Protein AF-A0A2D7F1I5-F1 (afdb_monomer)

Mean predicted aligned error: 5.5 Å

Sequence (88 aa):
MQDNAYMRNGSSIFEHNIDVYQTSYVHHLENPIHFHKEIKVTIEHGHGNHLCNEMSSVAYWYSEQPTGTVEPPPVLERLPVLRDEKAV

Foldseek 3Di:
DDPDDDPAWDWPDDCVNPVADTGIGGHCPVPDDDDDPDDDDDDQCPDVVPDPDDDDDDDDDDDPDDDDDDDDPDPVSPDDDDDDPPPD

Radius of gyration: 16.39 Å; Cα contacts (8 Å, |Δi|>4): 55; chains: 1; bounding box: 33×30×48 Å

Solvent-accessible surface area (backbone atoms only — not comparable to full-atom values): 6516 Å² total; per-residue (Å²): 133,67,92,41,69,51,99,47,38,36,20,87,46,41,45,90,82,39,95,82,55,80,43,75,50,76,56,56,76,95,64,62,87,85,68,92,89,72,85,88,88,86,82,74,45,50,81,92,53,71,49,90,72,93,80,86,87,85,87,85,86,86,67,99,59,96,72,91,76,82,80,76,76,57,70,86,79,67,59,84,85,72,83,66,94,75,84,122

Secondary structure (DSSP, 8-state):
--S-B-SSEE-SS-TTTSTT----EE--SSS----SS-------SSGGG--------------SSPPP-PPPPPGGGSS--PPPTT--

Structure (mmCIF, N/CA/C/O backbone):
data_AF-A0A2D7F1I5-F1
#
_entry.id   AF-A0A2D7F1I5-F1
#
loop_
_atom_site.group_PDB
_atom_site.id
_atom_site.type_symbol
_atom_site.label_atom_id
_atom_site.label_alt_id
_atom_site.label_comp_id
_atom_site.label_asym_id
_atom_site.label_entity_id
_atom_site.label_seq_id
_atom_site.pdbx_PDB_ins_code
_atom_site.Cartn_x
_atom_site.Cartn_y
_atom_site.Cartn_z
_atom_site.occupancy
_atom_site.B_iso_or_equiv
_atom_site.auth_seq_id
_atom_site.auth_comp_id
_atom_site.auth_asym_id
_atom_site.auth_atom_id
_atom_site.pdbx_PDB_model_num
ATOM 1 N N . MET A 1 1 ? 14.872 -2.731 -5.522 1.00 76.88 1 MET A N 1
ATOM 2 C CA . MET A 1 1 ? 14.773 -3.386 -4.203 1.00 76.88 1 MET A CA 1
ATOM 3 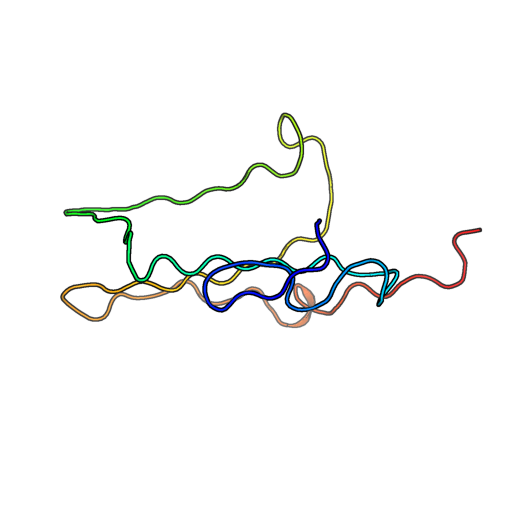C C . MET A 1 1 ? 15.709 -4.589 -4.151 1.00 76.88 1 MET A C 1
ATOM 5 O O . MET A 1 1 ? 16.487 -4.785 -5.070 1.00 76.88 1 MET A O 1
ATOM 9 N N . GLN A 1 2 ? 15.728 -5.346 -3.053 1.00 83.50 2 GLN A N 1
ATOM 10 C CA . GLN A 1 2 ? 16.392 -6.652 -3.031 1.00 83.50 2 GLN A CA 1
ATOM 11 C C . GLN A 1 2 ? 15.467 -7.704 -3.657 1.00 83.50 2 GLN A C 1
ATOM 13 O O . GLN A 1 2 ? 14.243 -7.600 -3.532 1.00 83.50 2 GLN A O 1
ATOM 18 N N . ASP A 1 3 ? 16.052 -8.722 -4.287 1.00 87.62 3 ASP A N 1
ATOM 19 C CA . ASP A 1 3 ? 15.324 -9.892 -4.786 1.00 87.62 3 ASP A CA 1
ATOM 20 C C . ASP A 1 3 ? 14.988 -10.836 -3.623 1.00 87.62 3 ASP A C 1
ATOM 22 O O . ASP A 1 3 ? 15.643 -11.851 -3.381 1.00 87.62 3 ASP A O 1
ATOM 26 N N . ASN A 1 4 ? 14.031 -10.422 -2.796 1.00 88.81 4 ASN A N 1
ATOM 27 C CA . ASN A 1 4 ? 13.503 -11.235 -1.716 1.00 88.81 4 ASN A CA 1
ATOM 28 C C . ASN A 1 4 ? 11.981 -11.127 -1.642 1.00 88.81 4 ASN A C 1
ATOM 30 O O . ASN A 1 4 ? 11.398 -10.061 -1.815 1.00 88.81 4 ASN A O 1
ATOM 34 N N . ALA A 1 5 ? 11.347 -12.259 -1.352 1.00 91.50 5 ALA A N 1
ATOM 35 C CA . ALA A 1 5 ? 9.910 -12.384 -1.150 1.00 91.50 5 ALA A CA 1
ATOM 36 C C . ALA A 1 5 ? 9.666 -13.129 0.170 1.00 91.50 5 ALA A C 1
ATOM 38 O O . ALA A 1 5 ? 9.198 -14.269 0.200 1.00 91.50 5 ALA A O 1
ATOM 39 N N . TYR A 1 6 ? 10.076 -12.523 1.289 1.00 92.94 6 TYR A N 1
ATOM 40 C CA . TYR A 1 6 ? 9.882 -13.133 2.603 1.00 92.94 6 TYR A CA 1
ATOM 41 C C . TYR A 1 6 ? 8.418 -13.082 3.021 1.0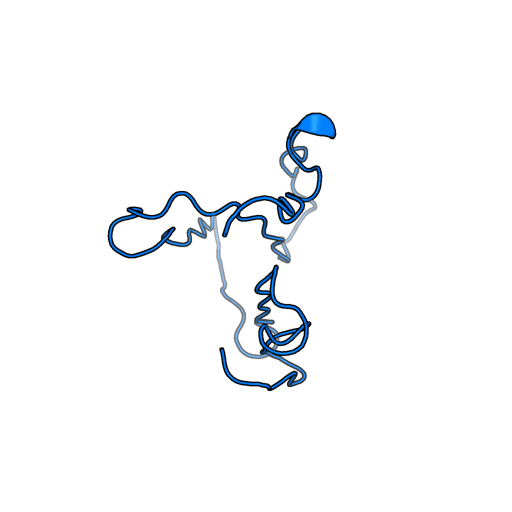0 92.94 6 TYR A C 1
ATOM 43 O O . TYR A 1 6 ? 7.636 -12.261 2.562 1.00 92.94 6 TYR A O 1
ATOM 51 N N . MET A 1 7 ? 8.035 -13.909 3.987 1.00 92.62 7 MET A N 1
ATOM 52 C CA . MET A 1 7 ? 6.633 -14.004 4.402 1.00 92.62 7 MET A CA 1
ATOM 53 C C . MET A 1 7 ? 6.030 -12.677 4.912 1.00 92.62 7 MET A C 1
ATOM 55 O O . MET A 1 7 ? 4.826 -12.489 4.789 1.00 92.62 7 MET A O 1
ATOM 59 N N . ARG A 1 8 ? 6.831 -11.760 5.480 1.00 94.06 8 ARG A N 1
ATOM 60 C CA . ARG A 1 8 ? 6.332 -10.469 5.999 1.00 94.06 8 ARG A CA 1
ATOM 61 C C . ARG A 1 8 ? 6.635 -9.272 5.116 1.00 94.06 8 ARG A C 1
ATOM 63 O O . ARG A 1 8 ? 5.938 -8.274 5.222 1.00 94.06 8 ARG A O 1
ATOM 70 N N . ASN A 1 9 ? 7.662 -9.327 4.282 1.00 95.00 9 ASN A N 1
ATOM 71 C CA . ASN A 1 9 ? 8.063 -8.188 3.473 1.00 95.00 9 ASN A CA 1
ATOM 72 C C . ASN A 1 9 ? 8.90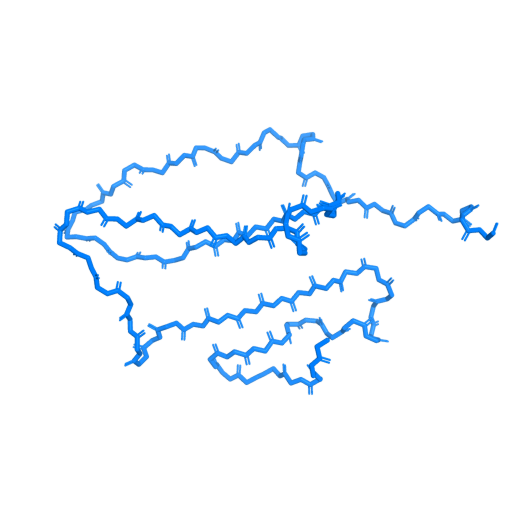0 -8.627 2.276 1.00 95.00 9 ASN A C 1
ATOM 74 O O . ASN A 1 9 ? 9.560 -9.666 2.318 1.00 95.00 9 ASN A O 1
ATOM 78 N N . GLY A 1 10 ? 8.920 -7.795 1.244 1.00 94.69 10 GLY A N 1
ATOM 79 C CA . GLY A 1 10 ? 9.751 -8.026 0.071 1.00 94.69 10 GLY A CA 1
ATOM 80 C C . GLY A 1 10 ? 9.165 -7.411 -1.188 1.00 94.69 10 GLY A C 1
ATOM 81 O O . GLY A 1 10 ? 8.292 -6.540 -1.123 1.00 94.69 10 GLY A O 1
ATOM 82 N N . SER A 1 11 ? 9.655 -7.894 -2.324 1.00 92.25 11 SER A N 1
ATOM 83 C CA . SER A 1 11 ? 9.101 -7.637 -3.650 1.00 92.25 11 SER A CA 1
ATOM 84 C C . SER A 1 11 ? 8.262 -8.839 -4.072 1.00 92.25 11 SER A C 1
ATOM 86 O O . SER A 1 11 ? 8.777 -9.955 -4.102 1.00 92.25 11 SER A O 1
ATOM 88 N N . SER A 1 12 ? 6.983 -8.652 -4.408 1.00 88.19 12 SER A N 1
ATOM 89 C CA . SER A 1 12 ? 6.183 -9.757 -4.968 1.00 88.19 12 SER A CA 1
ATOM 90 C C . SER A 1 12 ? 6.612 -10.081 -6.398 1.00 88.19 12 SER A C 1
ATOM 92 O O . SER A 1 12 ? 6.576 -11.236 -6.815 1.00 88.19 12 SER A O 1
ATOM 94 N N . ILE A 1 13 ? 7.064 -9.064 -7.128 1.00 87.19 13 ILE A N 1
ATOM 95 C CA . ILE A 1 13 ? 7.764 -9.191 -8.395 1.00 87.19 13 ILE A CA 1
ATOM 96 C C . ILE A 1 13 ? 9.018 -8.323 -8.328 1.00 87.19 13 ILE A C 1
ATOM 98 O O . ILE A 1 13 ? 8.936 -7.112 -8.104 1.00 87.19 13 ILE A O 1
ATOM 102 N N . PHE A 1 14 ? 10.176 -8.956 -8.493 1.00 84.50 14 PHE A N 1
ATOM 103 C CA . PHE A 1 14 ? 11.458 -8.268 -8.508 1.00 84.50 14 PHE A CA 1
ATOM 104 C C . PHE A 1 14 ? 11.638 -7.493 -9.817 1.00 84.50 14 PHE A C 1
ATOM 106 O O . PHE A 1 14 ? 11.412 -8.038 -10.896 1.00 84.50 14 PHE A O 1
ATOM 113 N N . GLU A 1 15 ? 12.056 -6.228 -9.729 1.00 80.06 15 GLU A N 1
ATOM 114 C CA . GLU A 1 15 ? 12.098 -5.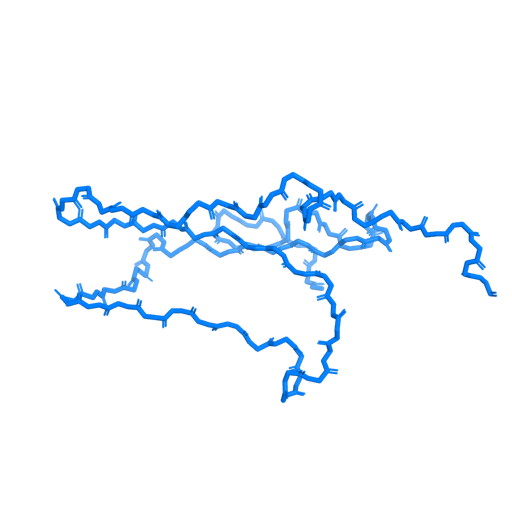327 -10.887 1.00 80.06 15 GLU A CA 1
ATOM 115 C C . GLU A 1 15 ? 13.048 -5.783 -12.009 1.00 80.06 15 GLU A C 1
ATOM 117 O O . GLU A 1 15 ? 12.864 -5.405 -13.156 1.00 80.06 15 GLU A O 1
ATOM 122 N N . HIS A 1 16 ? 14.043 -6.630 -11.721 1.00 82.06 16 HIS A N 1
ATOM 123 C CA . HIS A 1 16 ? 14.909 -7.178 -12.771 1.00 82.06 16 HIS A CA 1
ATOM 124 C C . HIS A 1 16 ? 14.249 -8.321 -13.559 1.00 82.06 16 HIS A C 1
ATOM 126 O O . HIS A 1 16 ? 14.708 -8.681 -14.638 1.00 82.06 16 HIS A O 1
ATOM 132 N N . ASN A 1 17 ? 13.164 -8.893 -13.028 1.00 82.81 17 ASN A N 1
ATOM 133 C CA . ASN A 1 17 ? 12.392 -9.928 -13.711 1.00 82.81 17 ASN A CA 1
ATOM 134 C C . ASN A 1 17 ? 11.342 -9.314 -14.649 1.00 82.81 17 ASN A C 1
ATOM 136 O O . ASN A 1 17 ? 10.925 -9.964 -15.606 1.00 82.81 17 ASN A O 1
ATOM 140 N N . ILE A 1 18 ? 10.910 -8.077 -14.369 1.00 75.19 18 ILE A N 1
ATOM 141 C CA . ILE A 1 18 ? 9.997 -7.293 -15.203 1.00 75.19 18 ILE A CA 1
ATOM 142 C C . ILE A 1 18 ? 10.465 -5.831 -15.260 1.00 75.19 18 ILE A C 1
ATOM 144 O O . ILE A 1 18 ? 10.306 -5.080 -14.308 1.00 75.19 18 ILE A O 1
ATOM 148 N N . ASP A 1 19 ? 10.971 -5.384 -16.407 1.00 68.75 19 ASP A N 1
ATOM 149 C CA . ASP A 1 19 ? 11.544 -4.035 -16.601 1.00 68.75 19 ASP A CA 1
ATOM 150 C C . ASP A 1 19 ? 10.566 -2.846 -16.414 1.00 68.75 19 ASP A C 1
ATOM 152 O O . ASP A 1 19 ? 10.872 -1.717 -16.798 1.00 68.75 19 ASP A O 1
ATOM 156 N N . VAL A 1 20 ? 9.345 -3.075 -15.928 1.00 75.06 20 VAL A N 1
ATOM 157 C CA . VAL A 1 20 ? 8.234 -2.119 -16.059 1.00 75.06 20 VAL A CA 1
ATOM 158 C C . VAL A 1 20 ? 7.639 -1.704 -14.720 1.00 75.06 20 VAL A C 1
ATOM 160 O O . VAL A 1 20 ? 7.256 -0.547 -14.565 1.00 75.06 20 VAL A O 1
ATOM 163 N N . TYR A 1 21 ? 7.569 -2.613 -13.743 1.00 84.31 21 TYR A N 1
ATOM 164 C CA . TYR A 1 21 ? 6.904 -2.338 -12.472 1.00 84.31 21 TYR A CA 1
ATOM 165 C C . TYR A 1 21 ? 7.762 -2.745 -11.290 1.00 84.31 21 TYR A C 1
ATOM 167 O O . TYR A 1 21 ? 8.392 -3.801 -11.272 1.00 84.31 21 TYR A O 1
ATOM 175 N N . GLN A 1 22 ? 7.701 -1.912 -10.262 1.00 87.56 22 GLN A N 1
ATOM 176 C CA . GLN A 1 22 ? 8.244 -2.206 -8.954 1.00 87.56 22 GLN A CA 1
ATOM 177 C C . GLN A 1 22 ? 7.065 -2.504 -8.025 1.00 87.56 22 GLN A C 1
ATOM 179 O O . GLN A 1 22 ? 6.099 -1.746 -7.967 1.00 87.56 22 GLN A O 1
ATOM 184 N N . THR A 1 23 ? 7.127 -3.638 -7.329 1.00 91.19 23 THR A N 1
ATOM 185 C CA . THR A 1 23 ? 6.101 -4.038 -6.363 1.00 91.19 23 THR A CA 1
ATOM 186 C C . THR A 1 23 ? 6.752 -4.312 -5.018 1.00 91.19 23 THR A C 1
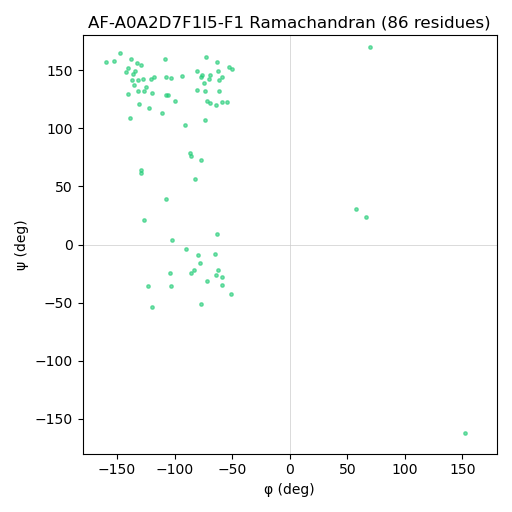ATOM 188 O O . THR A 1 23 ? 7.793 -4.963 -4.947 1.00 91.19 23 THR A O 1
ATOM 191 N N . SER A 1 24 ? 6.137 -3.815 -3.949 1.00 93.12 24 SER A N 1
ATOM 192 C CA . SER A 1 24 ? 6.602 -3.987 -2.574 1.00 93.12 24 SER A CA 1
ATOM 193 C C . SER A 1 24 ? 5.446 -4.362 -1.673 1.00 93.12 24 SER A C 1
ATOM 195 O O . SER A 1 24 ? 4.327 -3.888 -1.860 1.00 93.12 24 SER A O 1
ATOM 197 N N . TYR A 1 25 ? 5.739 -5.133 -0.635 1.00 95.44 25 TYR A N 1
ATOM 198 C CA . TYR A 1 25 ? 4.807 -5.347 0.462 1.00 95.44 25 TYR A CA 1
ATOM 199 C C . TYR A 1 25 ? 5.526 -5.372 1.808 1.00 95.44 25 TYR A C 1
ATOM 201 O O . TYR A 1 25 ? 6.696 -5.750 1.912 1.00 95.44 25 TYR A O 1
ATOM 209 N N . VAL A 1 26 ? 4.783 -4.976 2.841 1.00 95.50 26 VAL A N 1
ATOM 210 C CA . VAL A 1 26 ? 5.116 -5.154 4.254 1.00 95.50 26 VAL A CA 1
ATOM 211 C C . VAL A 1 26 ? 3.825 -5.514 4.986 1.00 95.50 26 VAL A C 1
ATOM 213 O O . VAL A 1 26 ? 2.809 -4.835 4.847 1.00 95.50 26 VAL A O 1
ATOM 216 N N . HIS A 1 27 ? 3.862 -6.585 5.767 1.00 96.06 27 HIS A N 1
ATOM 217 C CA . HIS A 1 27 ? 2.775 -7.044 6.615 1.00 96.06 27 HIS A CA 1
ATOM 218 C C . HIS A 1 27 ? 3.159 -6.840 8.078 1.00 96.06 27 HIS A C 1
ATOM 220 O O . HIS A 1 27 ? 4.049 -7.507 8.601 1.00 96.06 27 HIS A O 1
ATOM 226 N N . HIS A 1 28 ? 2.453 -5.932 8.746 1.00 96.06 28 HIS A N 1
ATOM 227 C CA . HIS A 1 28 ? 2.640 -5.616 10.161 1.00 96.06 28 HIS A CA 1
ATOM 228 C C . HIS A 1 28 ? 1.901 -6.613 11.071 1.00 96.06 28 HIS A C 1
ATOM 230 O O . HIS A 1 28 ? 1.033 -6.225 11.848 1.00 96.06 28 HIS A O 1
ATOM 236 N N . LEU A 1 29 ? 2.194 -7.911 10.927 1.00 94.62 29 LEU A N 1
ATOM 237 C CA . LEU A 1 29 ? 1.516 -8.972 11.686 1.00 94.62 29 LEU A CA 1
ATOM 238 C C . LEU A 1 29 ? 2.029 -9.051 13.127 1.00 94.62 29 LEU A C 1
ATOM 240 O O . LEU A 1 29 ? 1.237 -9.031 14.063 1.00 94.62 29 LEU A O 1
ATOM 244 N N . GLU A 1 30 ? 3.350 -9.119 13.314 1.00 95.44 30 GLU A N 1
ATOM 245 C CA . GLU A 1 30 ? 3.965 -9.167 14.648 1.00 95.44 30 GLU A CA 1
ATOM 246 C C . GLU A 1 30 ? 4.137 -7.786 15.284 1.00 95.44 30 GLU A C 1
ATOM 248 O O . GLU A 1 30 ? 4.273 -7.673 16.501 1.00 95.44 30 GLU A O 1
ATOM 253 N N . ASN A 1 31 ? 4.154 -6.735 14.465 1.00 95.56 31 ASN A N 1
ATOM 254 C CA . ASN A 1 31 ? 4.365 -5.352 14.877 1.00 95.56 31 ASN A CA 1
ATOM 255 C C . ASN A 1 31 ? 3.269 -4.423 14.321 1.00 95.56 31 ASN A C 1
ATOM 257 O O . ASN A 1 31 ? 3.577 -3.513 13.543 1.00 95.56 31 ASN A O 1
ATOM 261 N N . PRO A 1 32 ? 1.993 -4.646 14.689 1.00 96.19 32 PRO A N 1
ATOM 262 C CA . PRO A 1 32 ? 0.890 -3.824 14.216 1.00 96.19 32 PRO A CA 1
ATOM 263 C C . PRO A 1 32 ? 1.040 -2.369 14.668 1.00 96.19 32 PRO A C 1
ATOM 265 O O . PRO A 1 32 ? 1.559 -2.065 15.743 1.00 96.19 32 PRO A O 1
ATOM 268 N N . ILE A 1 33 ? 0.528 -1.456 13.847 1.00 96.62 33 ILE A N 1
ATOM 269 C CA . ILE A 1 33 ? 0.452 -0.036 14.184 1.00 96.62 33 ILE A CA 1
ATOM 270 C C . ILE A 1 33 ? -0.902 0.206 14.855 1.00 96.62 33 ILE A C 1
ATOM 272 O O . ILE A 1 33 ? -1.940 0.238 14.196 1.00 96.62 33 ILE A O 1
ATOM 276 N N . HIS A 1 34 ? -0.895 0.338 16.180 1.00 96.62 34 HIS A N 1
ATOM 277 C CA . HIS A 1 34 ? -2.109 0.569 16.962 1.00 96.62 34 HIS A CA 1
ATOM 278 C C . HIS A 1 34 ? -2.597 2.019 16.849 1.00 96.62 34 HIS A C 1
ATOM 280 O O . HIS A 1 34 ? -1.800 2.956 16.821 1.00 96.62 34 HIS A O 1
ATOM 286 N N . PHE A 1 35 ? -3.917 2.208 16.866 1.00 96.31 35 PHE A N 1
ATOM 287 C CA . PHE A 1 35 ? -4.560 3.518 16.954 1.00 96.31 35 PHE A CA 1
ATOM 288 C C . PHE A 1 35 ? -5.817 3.436 17.828 1.00 96.31 35 PHE A C 1
ATOM 290 O O . PHE A 1 35 ? -6.483 2.405 17.869 1.00 96.31 35 PHE A O 1
ATOM 297 N N . HIS A 1 36 ? -6.137 4.524 18.536 1.00 95.69 36 HIS A N 1
ATOM 298 C CA . HIS A 1 36 ? -7.336 4.606 19.387 1.00 95.69 36 HIS A CA 1
ATOM 299 C C . HIS A 1 36 ? -8.473 5.410 18.753 1.00 95.69 36 HIS A C 1
ATOM 301 O O . HIS A 1 36 ? -9.637 5.092 18.966 1.00 95.69 36 HIS A O 1
ATOM 307 N N . LYS A 1 37 ? -8.141 6.470 18.005 1.00 93.56 37 LYS A N 1
ATOM 308 C CA . LYS A 1 37 ? -9.122 7.387 17.405 1.00 93.56 37 LYS A CA 1
ATOM 309 C C . LYS A 1 37 ? -9.019 7.415 15.886 1.00 93.56 37 LYS A C 1
ATOM 311 O O . LYS A 1 37 ? -10.014 7.210 15.205 1.00 93.56 37 LYS A O 1
ATOM 316 N N . GLU A 1 38 ? -7.823 7.671 15.367 1.00 93.94 38 GLU A N 1
ATOM 317 C CA . GLU A 1 38 ? -7.558 7.748 13.932 1.00 93.94 38 GLU A CA 1
ATOM 318 C C . GLU A 1 38 ? -6.104 7.382 13.631 1.00 93.94 38 GLU A C 1
ATOM 320 O O . GLU A 1 38 ? -5.232 7.483 14.498 1.00 93.94 38 GLU A O 1
ATOM 325 N N . ILE A 1 39 ? -5.855 6.980 12.388 1.00 94.00 39 ILE A N 1
ATOM 326 C CA . ILE A 1 39 ? -4.526 6.786 11.818 1.00 94.00 39 ILE A CA 1
ATOM 327 C C . ILE A 1 39 ? -4.505 7.402 10.419 1.00 94.00 39 ILE A C 1
ATOM 329 O O . ILE A 1 39 ? -5.444 7.232 9.642 1.00 94.00 39 ILE A O 1
ATOM 333 N N . LYS A 1 40 ? -3.424 8.114 10.091 1.00 95.31 40 LYS A N 1
ATOM 334 C CA . LYS A 1 40 ? -3.148 8.611 8.742 1.00 95.31 40 LYS A CA 1
ATOM 335 C C . LYS A 1 40 ? -1.801 8.068 8.295 1.00 95.31 40 LYS A C 1
ATOM 337 O O . LYS A 1 40 ? -0.779 8.381 8.897 1.00 95.31 40 LYS A O 1
ATOM 342 N N . VAL A 1 41 ? -1.819 7.267 7.237 1.00 95.31 41 VAL A N 1
ATOM 343 C CA . VAL A 1 41 ? -0.616 6.695 6.630 1.00 95.31 41 VAL A CA 1
ATOM 344 C C . VAL A 1 41 ? -0.370 7.403 5.308 1.00 95.31 41 VAL A C 1
ATOM 346 O O . VAL A 1 41 ? -1.278 7.535 4.490 1.00 95.31 41 VAL A O 1
ATOM 349 N N . THR A 1 42 ? 0.850 7.886 5.113 1.00 95.81 42 THR A N 1
ATOM 350 C CA . THR A 1 42 ? 1.280 8.564 3.889 1.00 95.81 42 THR A CA 1
ATOM 351 C C . THR A 1 42 ? 2.650 8.051 3.490 1.00 95.81 42 THR A C 1
ATOM 353 O O . THR A 1 42 ? 3.473 7.766 4.359 1.00 95.81 42 THR A O 1
ATOM 356 N N . ILE A 1 43 ? 2.908 7.990 2.190 1.00 95.00 43 ILE A N 1
ATOM 357 C CA . ILE A 1 43 ? 4.229 7.732 1.629 1.00 95.00 43 ILE A CA 1
ATOM 358 C C . ILE A 1 43 ? 4.619 8.917 0.752 1.00 95.00 43 ILE A C 1
ATOM 360 O O . ILE A 1 43 ? 3.770 9.527 0.106 1.00 95.00 43 ILE A O 1
ATOM 364 N N . GLU A 1 44 ? 5.895 9.273 0.786 1.00 95.88 44 GLU A N 1
ATOM 365 C CA . GLU A 1 44 ? 6.446 10.322 -0.059 1.00 95.88 44 GLU A CA 1
ATOM 366 C C . GLU A 1 44 ? 6.732 9.767 -1.460 1.00 95.88 44 GLU A C 1
ATOM 368 O O . GLU A 1 44 ? 7.341 8.702 -1.603 1.00 95.88 44 GLU A O 1
ATOM 373 N N . HIS A 1 45 ? 6.316 10.482 -2.503 1.00 93.50 45 HIS A N 1
ATOM 374 C CA . HIS A 1 45 ? 6.544 10.078 -3.892 1.00 93.50 45 HIS A CA 1
ATOM 375 C C . HIS A 1 45 ? 7.919 10.565 -4.381 1.00 93.50 45 HIS A C 1
ATOM 377 O O . HIS A 1 45 ? 8.042 11.556 -5.102 1.00 93.50 45 HIS A O 1
ATOM 383 N N . GLY A 1 46 ? 8.978 9.879 -3.938 1.00 92.69 46 GLY A N 1
ATOM 384 C CA . GLY A 1 46 ? 10.366 10.326 -4.110 1.00 92.69 46 GLY A CA 1
ATOM 385 C C . GLY A 1 46 ? 10.703 11.547 -3.251 1.00 92.69 46 GLY A C 1
ATOM 386 O O . GLY A 1 46 ? 9.809 12.150 -2.671 1.00 92.69 46 GLY A O 1
ATOM 387 N N . HIS A 1 47 ? 11.983 11.920 -3.165 1.00 95.50 47 HIS A N 1
ATOM 388 C CA . HIS A 1 47 ? 12.425 12.934 -2.204 1.00 95.50 47 HIS A CA 1
ATOM 389 C C . HIS A 1 47 ? 11.719 14.292 -2.400 1.00 95.50 47 HIS A C 1
ATOM 391 O O . HIS A 1 47 ? 11.783 14.886 -3.471 1.00 95.50 47 HIS A O 1
ATOM 397 N N . GLY A 1 48 ? 11.046 14.806 -1.375 1.00 96.25 48 GLY A N 1
ATOM 398 C CA . GLY A 1 48 ? 10.218 16.005 -1.441 1.00 96.25 48 GLY A CA 1
ATOM 399 C C . GLY A 1 48 ? 8.975 15.872 -2.329 1.00 96.25 48 GLY A C 1
ATOM 400 O O . GLY A 1 48 ? 8.486 16.891 -2.806 1.00 96.25 48 GLY A O 1
ATOM 401 N N . ASN A 1 49 ? 8.467 14.657 -2.573 1.00 96.31 49 ASN A N 1
ATOM 402 C CA . ASN A 1 49 ? 7.402 14.366 -3.547 1.00 96.31 49 ASN A CA 1
ATOM 403 C C . ASN A 1 49 ? 7.739 14.815 -4.982 1.00 96.31 49 ASN A C 1
ATOM 405 O O . ASN A 1 49 ? 6.857 15.218 -5.737 1.00 96.31 49 ASN A O 1
ATOM 409 N N . HIS A 1 50 ? 9.023 14.806 -5.347 1.00 96.81 50 HIS A N 1
ATOM 410 C CA . HIS A 1 50 ? 9.486 15.324 -6.637 1.00 96.81 50 HIS A CA 1
ATOM 411 C C . HIS A 1 50 ? 9.279 14.372 -7.827 1.00 96.81 50 HIS A C 1
ATOM 413 O O . HIS A 1 50 ? 9.525 14.773 -8.964 1.00 96.81 50 HIS A O 1
ATOM 419 N N . LEU A 1 51 ? 8.886 13.114 -7.589 1.00 92.19 51 LEU A N 1
ATOM 420 C CA . LEU A 1 51 ? 8.657 12.139 -8.651 1.00 92.19 51 LEU A CA 1
ATOM 421 C C . LEU A 1 51 ? 7.186 12.140 -9.063 1.00 92.19 51 LEU A C 1
ATOM 423 O O . LEU A 1 51 ? 6.290 12.245 -8.229 1.00 92.19 51 LEU A O 1
ATOM 427 N N . CYS A 1 52 ? 6.953 11.929 -10.356 1.00 89.12 52 CYS A N 1
ATOM 428 C CA . CYS A 1 52 ? 5.624 11.778 -10.949 1.00 89.12 52 CYS A CA 1
ATOM 429 C C . CYS A 1 52 ? 5.359 10.319 -11.344 1.00 89.12 52 CYS A C 1
ATOM 431 O O . CYS A 1 52 ? 4.842 10.046 -12.425 1.00 89.12 52 CYS A O 1
ATOM 433 N N . ASN A 1 53 ? 5.796 9.375 -10.510 1.00 87.56 53 ASN A N 1
ATOM 434 C CA . ASN A 1 53 ? 5.583 7.956 -10.766 1.00 87.56 53 ASN A CA 1
ATOM 435 C C . ASN A 1 53 ? 4.101 7.619 -10.606 1.00 87.56 53 ASN A C 1
ATOM 437 O O . ASN A 1 53 ? 3.462 8.085 -9.662 1.00 87.56 53 ASN A O 1
ATOM 441 N N . GLU A 1 54 ? 3.597 6.731 -11.459 1.00 89.38 54 GLU A N 1
ATOM 442 C CA . GLU A 1 54 ? 2.303 6.111 -11.206 1.00 89.38 54 GLU A CA 1
ATOM 443 C C . GLU A 1 54 ? 2.430 5.165 -10.008 1.00 89.38 54 GLU A C 1
ATOM 445 O O . GLU A 1 54 ? 3.257 4.249 -10.010 1.00 89.38 54 GLU A O 1
ATOM 450 N N . MET A 1 55 ? 1.636 5.405 -8.964 1.00 89.69 55 MET A N 1
ATOM 451 C CA . MET A 1 55 ? 1.661 4.614 -7.738 1.00 89.69 55 MET A CA 1
ATOM 452 C C . MET A 1 55 ? 0.246 4.215 -7.333 1.00 89.69 55 MET A C 1
ATOM 454 O O . MET A 1 55 ? -0.653 5.041 -7.218 1.00 89.69 55 MET A O 1
ATOM 458 N N . SER A 1 56 ? 0.080 2.935 -7.020 1.00 91.88 56 SER A N 1
ATOM 459 C CA . SER A 1 56 ? -1.117 2.399 -6.380 1.00 91.88 56 SER A CA 1
ATOM 460 C C . SER A 1 56 ? -0.711 1.613 -5.141 1.00 91.88 56 SER A C 1
ATOM 462 O O . SER A 1 56 ? 0.294 0.902 -5.169 1.00 91.88 56 SER A O 1
ATOM 464 N N . SER A 1 57 ? -1.492 1.700 -4.069 1.00 93.31 57 SER A N 1
ATOM 465 C CA . SER A 1 57 ? -1.264 0.911 -2.860 1.00 93.31 57 SER A CA 1
ATOM 466 C C . SER A 1 57 ? -2.573 0.362 -2.306 1.00 93.31 57 SER A C 1
ATOM 468 O O . SER A 1 57 ? -3.659 0.853 -2.610 1.00 93.31 57 SER A O 1
ATOM 470 N N . VAL A 1 58 ? -2.455 -0.686 -1.496 1.00 94.44 58 VAL A N 1
ATOM 471 C CA . VAL A 1 58 ? -3.559 -1.275 -0.740 1.00 94.44 58 VAL A CA 1
ATOM 472 C C . VAL A 1 58 ? -3.125 -1.339 0.716 1.00 94.44 58 VAL A C 1
ATOM 474 O O . VAL A 1 58 ? -2.024 -1.801 1.015 1.00 94.44 58 VAL A O 1
ATOM 477 N N . ALA A 1 59 ? -3.991 -0.883 1.616 1.00 94.12 59 ALA A N 1
ATOM 478 C CA . ALA A 1 59 ? -3.789 -0.990 3.053 1.00 94.12 59 ALA A CA 1
ATOM 479 C C . ALA A 1 59 ? -4.740 -2.036 3.640 1.00 94.12 59 ALA A C 1
ATOM 481 O O . ALA A 1 59 ? -5.891 -2.148 3.224 1.00 94.12 59 ALA A O 1
ATOM 482 N N . TYR A 1 60 ? -4.258 -2.765 4.644 1.00 94.56 60 TYR A N 1
ATOM 483 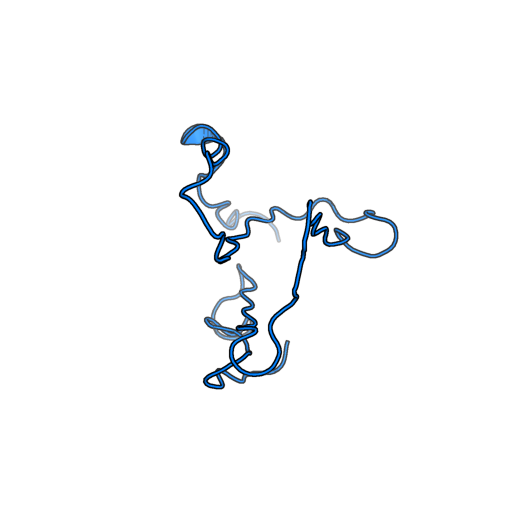C CA . TYR A 1 60 ? -5.049 -3.703 5.433 1.00 94.56 60 TYR A CA 1
ATOM 484 C C . TYR A 1 60 ? -5.015 -3.242 6.886 1.00 94.56 60 TYR A C 1
ATOM 486 O O . TYR A 1 60 ? -3.941 -2.970 7.423 1.00 94.56 60 TYR A O 1
ATOM 494 N N . TRP A 1 61 ? -6.178 -3.146 7.521 1.00 95.00 61 TRP A N 1
ATOM 495 C CA . TRP A 1 61 ? -6.296 -2.748 8.919 1.00 95.00 61 TRP A CA 1
ATOM 496 C C . TRP A 1 61 ? -7.482 -3.448 9.572 1.00 95.00 61 TRP A C 1
ATOM 498 O O . TRP A 1 61 ? -8.361 -3.985 8.899 1.00 95.00 61 TRP A O 1
ATOM 508 N N . TYR A 1 62 ? -7.494 -3.411 10.900 1.00 93.94 62 TYR A N 1
ATOM 509 C CA . TYR A 1 62 ? -8.622 -3.839 11.711 1.00 93.94 62 TYR A CA 1
ATOM 510 C C . TYR A 1 62 ? -9.136 -2.649 12.517 1.00 93.94 62 TYR A C 1
ATOM 512 O O . TYR A 1 62 ? -8.360 -1.807 12.972 1.00 93.94 62 TYR A O 1
ATOM 520 N N . SER A 1 63 ? -10.449 -2.600 12.695 1.00 94.31 63 SER A N 1
ATOM 521 C CA . SER A 1 63 ? -11.159 -1.660 13.558 1.00 94.31 63 SER A CA 1
ATOM 522 C C . SER A 1 63 ? -12.170 -2.429 14.404 1.00 94.31 63 SER A C 1
ATOM 524 O O . SER A 1 63 ? -12.601 -3.517 14.024 1.00 94.31 63 SER A O 1
ATOM 526 N N . GLU A 1 64 ? -12.551 -1.877 15.557 1.00 94.94 64 GLU A N 1
ATOM 527 C CA . GLU A 1 64 ? -13.507 -2.526 16.469 1.00 94.94 64 GLU A CA 1
ATOM 528 C C . GLU A 1 64 ? -14.868 -2.796 15.803 1.00 94.94 64 GLU A C 1
ATOM 530 O O . GLU A 1 64 ? -15.504 -3.815 16.059 1.00 94.94 64 GLU A O 1
ATOM 535 N N . GLN A 1 65 ? -15.295 -1.903 14.909 1.00 95.12 65 GLN A N 1
ATOM 536 C CA . GLN A 1 65 ? -16.508 -2.038 14.103 1.00 95.12 65 GLN A CA 1
ATOM 537 C C . GLN A 1 65 ? -16.182 -1.811 12.622 1.00 95.12 65 GLN A C 1
ATOM 539 O O . GLN A 1 65 ? -15.219 -1.094 12.333 1.00 95.12 65 GLN A O 1
ATOM 544 N N . PRO A 1 66 ? -16.962 -2.370 11.675 1.00 92.38 66 PRO A N 1
ATOM 545 C CA . PRO A 1 66 ? -16.783 -2.102 10.251 1.00 92.38 66 PRO A CA 1
ATOM 546 C C . PRO A 1 66 ? -16.810 -0.599 9.959 1.00 92.38 66 PRO A C 1
ATOM 548 O O . PRO A 1 66 ? -17.785 0.087 10.266 1.00 92.38 66 PRO A O 1
ATOM 551 N N . THR A 1 67 ? -15.738 -0.086 9.362 1.00 89.56 67 THR A N 1
ATOM 552 C CA . THR A 1 67 ? -15.632 1.315 8.945 1.00 89.56 67 THR A CA 1
ATOM 553 C C . THR A 1 67 ? -15.835 1.427 7.444 1.00 89.56 67 THR A C 1
ATOM 555 O O . THR A 1 67 ? -15.356 0.578 6.693 1.00 89.56 67 THR A O 1
ATOM 558 N N . GLY A 1 68 ? -16.496 2.497 7.000 1.00 87.44 68 GLY A N 1
ATOM 559 C CA . GLY A 1 68 ? -16.563 2.813 5.576 1.00 87.44 68 GLY A CA 1
ATOM 560 C C . GLY A 1 68 ? -15.164 3.008 4.988 1.00 87.44 68 GLY A C 1
ATOM 561 O O . GLY A 1 68 ? -14.272 3.543 5.650 1.00 87.44 68 GLY A O 1
ATOM 562 N N . THR A 1 69 ? -14.980 2.576 3.746 1.00 89.19 69 THR A N 1
ATOM 563 C CA . THR A 1 69 ? -13.775 2.834 2.957 1.00 89.19 69 THR A CA 1
ATOM 564 C C . THR A 1 69 ? -14.087 3.835 1.857 1.00 89.19 69 THR A C 1
ATOM 566 O O . THR A 1 69 ? -15.242 4.015 1.477 1.00 89.19 69 THR A O 1
ATOM 569 N N . VAL A 1 70 ? -13.055 4.490 1.335 1.00 90.06 70 VAL A N 1
ATOM 570 C CA . VAL A 1 70 ? -13.200 5.317 0.135 1.00 90.06 70 VAL A CA 1
ATOM 571 C C . VAL A 1 70 ? -13.334 4.388 -1.072 1.00 90.06 70 VAL A C 1
ATOM 573 O O . VAL A 1 70 ? -12.644 3.370 -1.144 1.00 90.06 70 VAL A O 1
ATOM 576 N N . GLU A 1 71 ? -14.229 4.727 -1.997 1.00 94.12 71 GLU A N 1
ATOM 577 C CA . GLU A 1 71 ? -14.338 4.015 -3.271 1.00 94.12 71 GLU A CA 1
ATOM 578 C C . GLU A 1 71 ? -13.028 4.147 -4.064 1.00 94.12 71 GLU A C 1
ATOM 580 O O . GLU A 1 71 ? -12.408 5.217 -4.053 1.00 94.12 71 GLU A O 1
ATOM 585 N N . PRO A 1 72 ? -12.579 3.088 -4.759 1.00 93.12 72 PRO A N 1
ATOM 586 C CA . PRO A 1 72 ? -11.400 3.190 -5.603 1.00 93.12 72 PRO A CA 1
ATOM 587 C C . PRO A 1 72 ? -11.633 4.1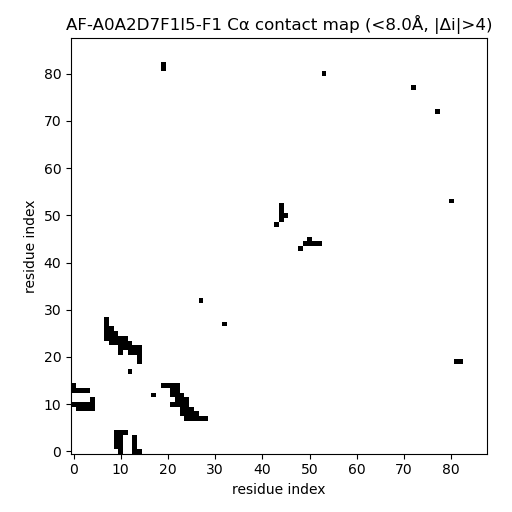98 -6.743 1.00 93.12 72 PRO A C 1
ATOM 589 O O . PRO A 1 72 ? -12.780 4.408 -7.155 1.00 93.12 72 PRO A O 1
ATOM 592 N N . PRO A 1 73 ? -10.558 4.774 -7.314 1.00 92.81 73 PRO A N 1
ATOM 593 C CA . PRO A 1 73 ? -10.667 5.602 -8.508 1.00 92.81 73 PRO A CA 1
ATOM 594 C C . PRO A 1 73 ? -11.420 4.888 -9.648 1.00 92.81 73 PRO A C 1
ATOM 596 O O . PRO A 1 73 ? -11.397 3.647 -9.730 1.00 92.81 73 PRO A O 1
ATOM 599 N N . PRO A 1 74 ? -12.074 5.642 -10.554 1.00 96.19 74 PRO A N 1
ATOM 600 C CA . PRO A 1 74 ? -12.728 5.087 -11.734 1.00 96.19 74 PRO A CA 1
ATOM 601 C C . PRO A 1 74 ? -11.809 4.152 -12.523 1.00 96.19 74 PRO A C 1
ATOM 603 O O . PRO A 1 74 ? -10.597 4.331 -12.559 1.00 96.19 74 PRO A O 1
ATOM 606 N N . VAL A 1 75 ? -12.389 3.169 -13.222 1.00 95.88 75 VAL A N 1
ATOM 607 C CA . VAL A 1 75 ? -11.620 2.153 -13.971 1.00 95.88 75 VAL A CA 1
ATOM 608 C C . VAL A 1 75 ? -10.580 2.778 -14.904 1.00 95.88 75 VAL A C 1
ATOM 610 O O . VAL A 1 75 ? 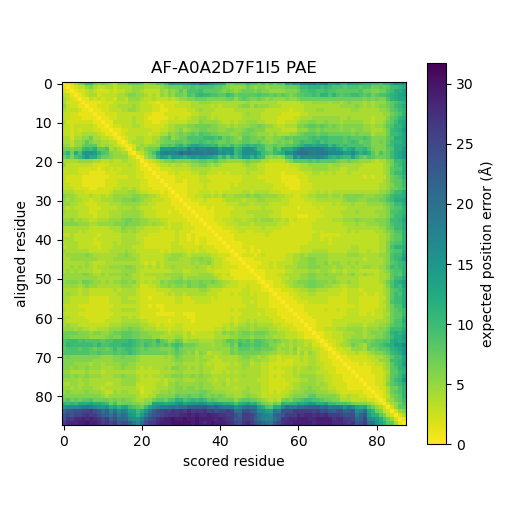-9.455 2.292 -14.948 1.00 95.88 75 VAL A O 1
ATOM 613 N N . LEU A 1 76 ? -10.942 3.855 -15.608 1.00 94.62 76 LEU A N 1
ATOM 614 C CA . LEU A 1 76 ? -10.057 4.539 -16.556 1.00 94.62 76 LEU A CA 1
ATOM 615 C C . LEU A 1 76 ? -8.819 5.165 -15.895 1.00 94.62 76 LEU A C 1
ATOM 617 O O . LEU A 1 76 ? -7.798 5.293 -16.558 1.00 94.62 76 LEU A O 1
ATOM 621 N N . GLU A 1 77 ? -8.892 5.508 -14.608 1.00 92.06 77 GLU A N 1
ATOM 622 C CA . GLU A 1 77 ? -7.796 6.109 -13.834 1.00 92.06 77 GLU A CA 1
ATOM 623 C C . GLU A 1 77 ? -6.905 5.064 -13.146 1.00 92.06 77 GLU A C 1
ATOM 625 O O . GLU A 1 77 ? -5.918 5.418 -12.519 1.00 92.06 77 GLU A O 1
ATOM 630 N N . ARG A 1 78 ? -7.239 3.771 -13.246 1.00 92.62 78 ARG A N 1
ATOM 631 C CA . ARG A 1 78 ? -6.466 2.668 -12.644 1.00 92.62 78 ARG A CA 1
ATOM 632 C C . ARG A 1 78 ? -6.096 1.578 -13.647 1.00 92.62 78 ARG A C 1
ATOM 634 O O . ARG A 1 78 ? -5.877 0.424 -13.270 1.00 92.62 78 ARG A O 1
ATOM 641 N N . LEU A 1 79 ? -6.107 1.917 -14.935 1.00 91.31 79 LEU A N 1
ATOM 642 C CA . LEU A 1 79 ? -5.584 1.038 -15.973 1.00 91.31 79 LEU A CA 1
ATOM 643 C C . LEU A 1 79 ? -4.057 0.942 -15.836 1.00 91.31 79 LEU A C 1
ATOM 645 O O . LEU A 1 79 ? -3.416 1.920 -15.457 1.00 91.31 79 LEU A O 1
ATOM 649 N N . PRO A 1 80 ? -3.456 -0.219 -16.143 1.00 87.25 80 PRO A N 1
ATOM 650 C CA . PRO A 1 80 ? -2.009 -0.356 -16.097 1.00 87.25 80 PRO A CA 1
ATOM 651 C C . PRO A 1 80 ? -1.350 0.606 -17.091 1.00 87.25 80 PRO A C 1
ATOM 653 O O . PRO A 1 80 ? -1.726 0.655 -18.264 1.00 87.25 80 PRO A O 1
ATOM 656 N N . VAL A 1 81 ? -0.330 1.334 -16.633 1.00 84.12 81 VAL A N 1
ATOM 657 C CA . VAL A 1 81 ? 0.529 2.138 -17.511 1.00 84.12 81 VAL A CA 1
ATOM 658 C C . VAL A 1 81 ? 1.429 1.187 -18.283 1.00 84.12 81 VAL A C 1
ATOM 660 O O . VAL A 1 81 ? 2.324 0.571 -17.706 1.00 84.12 81 VAL A O 1
ATOM 663 N N . LEU A 1 82 ? 1.167 1.017 -19.576 1.00 82.31 82 LEU A N 1
ATOM 664 C CA . LEU A 1 82 ? 1.956 0.140 -20.436 1.00 82.31 82 LEU A CA 1
ATOM 665 C C . LEU A 1 82 ? 3.282 0.813 -20.805 1.00 82.31 82 LEU A C 1
ATOM 667 O O . LEU A 1 82 ? 3.336 2.025 -21.016 1.00 82.31 82 LEU A O 1
ATOM 671 N N . ARG A 1 83 ? 4.351 0.019 -20.916 1.00 72.00 83 ARG A N 1
ATOM 672 C CA . ARG A 1 83 ? 5.622 0.495 -21.470 1.00 72.00 83 ARG A CA 1
ATOM 673 C C . ARG A 1 83 ? 5.398 0.860 -22.934 1.00 72.00 83 ARG A C 1
ATOM 675 O O . ARG A 1 83 ? 5.016 0.001 -23.723 1.00 72.00 83 ARG A O 1
ATOM 682 N N . ASP A 1 84 ? 5.637 2.117 -23.286 1.00 68.00 84 ASP A N 1
ATOM 683 C CA . ASP A 1 84 ? 5.565 2.551 -24.677 1.00 68.00 84 ASP A CA 1
ATOM 684 C C . ASP A 1 84 ? 6.778 1.977 -25.432 1.00 68.00 84 ASP A C 1
ATOM 686 O O . ASP A 1 84 ? 7.925 2.194 -25.032 1.00 68.00 84 ASP A O 1
ATOM 690 N N . GLU A 1 85 ? 6.557 1.224 -26.513 1.00 54.56 85 GLU A N 1
ATOM 691 C CA . GLU A 1 85 ? 7.633 0.585 -27.300 1.00 54.56 85 GLU A CA 1
ATO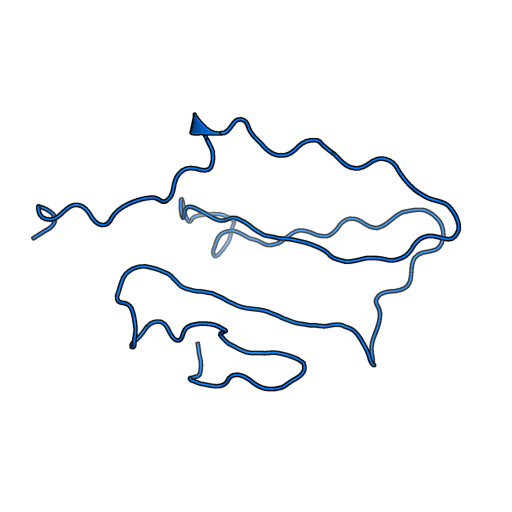M 692 C C . GLU A 1 85 ? 8.562 1.609 -27.987 1.00 54.56 85 GLU A C 1
ATOM 694 O O . GLU A 1 85 ? 9.584 1.240 -28.562 1.00 54.56 85 GLU A O 1
ATOM 699 N N . LYS A 1 86 ? 8.220 2.905 -27.940 1.00 46.47 86 LYS A N 1
ATOM 700 C CA . LYS A 1 86 ? 8.909 3.991 -28.654 1.00 46.47 86 LYS A CA 1
ATOM 701 C C . LYS A 1 86 ? 9.851 4.851 -27.813 1.00 46.47 86 LYS A C 1
ATOM 703 O O . LYS A 1 86 ? 10.400 5.810 -28.347 1.00 46.47 86 LYS A O 1
ATOM 708 N N . ALA A 1 87 ? 10.062 4.541 -26.538 1.00 43.59 87 ALA A N 1
ATOM 709 C CA . ALA A 1 87 ? 11.069 5.232 -25.735 1.00 43.59 87 ALA A CA 1
ATOM 710 C C . ALA A 1 87 ? 12.449 4.565 -25.912 1.00 43.59 87 ALA A C 1
ATOM 712 O O . ALA A 1 87 ? 12.878 3.770 -25.073 1.00 43.59 87 ALA A O 1
ATOM 713 N N . VAL A 1 88 ? 13.104 4.880 -27.036 1.00 39.50 88 VAL A N 1
ATOM 714 C CA . VAL A 1 88 ? 14.558 4.758 -27.259 1.00 39.50 88 VAL A CA 1
ATOM 715 C C . VAL A 1 88 ? 15.116 6.159 -27.453 1.00 39.50 88 VAL A C 1
ATOM 717 O O . VAL A 1 88 ? 14.515 6.906 -28.259 1.00 39.50 88 VAL A O 1
#

pLDDT: mean 88.73, std 11.31, range [39.5, 96.81]